Protein AF-A0A7L5ZIJ3-F1 (afdb_monomer_lite)

Radius of gyration: 17.31 Å; chains: 1; bounding box: 51×34×48 Å

Sequence (136 aa):
MGWKYAGLALTAGVVIAFGVWLLARRRRLGATGLVFVAAASSYLIPLLLPEMHERYFYLAEVLTVLAAFADWRWVLPAAAIQTAGVTTYLAYLLDHSVFPLRWAAGIALAGGLAAAALLVAGLARDRGGHATTPPG

Foldseek 3Di:
DVVLVVLVVVLVVVLVVVVVVVVVVVDDQDPLLVLLVQLLCLLVNQLSHPPNPQPSCVSNLVSLVVNCVVPVLSVQLNVLSVQLNVQVVVCVVVVHRPDDNVVSSVSSVVSSVSSVVVSVVVVVVVVVPPPDDDDD

pLDDT: mean 79.88, std 11.51, range [48.47, 93.88]

Structure (mmCIF, N/CA/C/O backbone):
data_AF-A0A7L5ZIJ3-F1
#
_entry.id   AF-A0A7L5ZIJ3-F1
#
loop_
_atom_site.group_PDB
_atom_site.id
_atom_site.type_symbol
_atom_site.label_atom_id
_atom_site.label_alt_id
_atom_site.label_comp_id
_atom_site.label_asym_id
_atom_site.label_entity_id
_atom_site.label_seq_id
_atom_site.pdbx_PDB_ins_code
_atom_site.Cartn_x
_atom_site.Cartn_y
_atom_site.Cartn_z
_atom_site.occupancy
_atom_site.B_iso_or_equiv
_atom_site.auth_seq_id
_atom_site.auth_comp_id
_atom_site.auth_asym_id
_atom_site.auth_atom_id
_atom_site.pdbx_PDB_model_num
ATOM 1 N N . MET A 1 1 ? 14.135 19.242 -16.225 1.00 53.25 1 MET A N 1
ATOM 2 C CA . MET A 1 1 ? 14.213 19.745 -14.832 1.00 53.25 1 MET A CA 1
ATOM 3 C C . MET A 1 1 ? 12.832 19.962 -14.201 1.00 53.25 1 MET A C 1
ATOM 5 O O . MET A 1 1 ? 12.614 19.420 -13.131 1.00 53.25 1 MET A O 1
ATOM 9 N N . GLY A 1 2 ? 11.874 20.654 -14.839 1.00 61.06 2 GLY A N 1
ATOM 10 C CA . GLY A 1 2 ? 10.572 20.994 -14.217 1.00 61.06 2 GLY A CA 1
ATOM 11 C C . GLY A 1 2 ? 9.669 19.824 -13.780 1.00 61.06 2 GLY A C 1
ATOM 12 O O . GLY A 1 2 ? 9.001 19.919 -12.755 1.00 61.06 2 GLY A O 1
ATOM 13 N N . TRP A 1 3 ? 9.687 18.693 -14.493 1.00 63.31 3 TRP A N 1
ATOM 14 C CA . TRP A 1 3 ? 8.791 17.556 -14.212 1.00 63.31 3 TRP A CA 1
ATOM 15 C C . TRP A 1 3 ? 9.052 16.882 -12.855 1.00 63.31 3 TRP A C 1
ATOM 17 O O . TRP A 1 3 ? 8.119 16.439 -12.189 1.00 63.31 3 TRP A O 1
ATOM 27 N N . LYS A 1 4 ? 10.317 16.847 -12.412 1.00 67.19 4 LYS A N 1
ATOM 28 C CA . LYS A 1 4 ? 10.694 16.269 -11.113 1.00 67.19 4 LYS A CA 1
ATOM 29 C C . LYS A 1 4 ? 10.135 17.099 -9.953 1.00 67.19 4 LYS A C 1
ATOM 31 O O . LYS A 1 4 ? 9.596 16.540 -9.005 1.00 67.19 4 LYS A O 1
ATOM 36 N N . TYR A 1 5 ? 10.188 18.428 -10.065 1.00 74.44 5 TYR A N 1
ATOM 37 C CA . TYR A 1 5 ? 9.627 19.341 -9.064 1.00 74.44 5 TYR A CA 1
ATOM 38 C C . TYR A 1 5 ? 8.100 19.313 -9.040 1.00 74.44 5 TYR A C 1
ATOM 40 O O . TYR A 1 5 ? 7.517 19.401 -7.965 1.00 74.44 5 TYR A O 1
ATOM 48 N N . ALA A 1 6 ? 7.453 19.129 -10.194 1.00 76.00 6 ALA A N 1
ATOM 49 C CA . ALA A 1 6 ? 6.006 18.936 -10.255 1.00 76.00 6 ALA A CA 1
ATOM 50 C C . ALA A 1 6 ? 5.574 17.653 -9.521 1.00 76.00 6 ALA A C 1
ATOM 52 O O . ALA A 1 6 ? 4.649 17.696 -8.713 1.00 76.00 6 ALA A O 1
ATOM 53 N N . GLY A 1 7 ? 6.286 16.537 -9.731 1.00 70.19 7 GLY A N 1
ATOM 54 C CA . GLY A 1 7 ? 6.047 15.288 -8.998 1.00 70.19 7 GLY A CA 1
ATOM 55 C C . GLY A 1 7 ? 6.297 15.429 -7.493 1.00 70.19 7 GLY A C 1
ATOM 56 O O . GLY A 1 7 ? 5.480 14.998 -6.681 1.00 70.19 7 GLY A O 1
ATOM 57 N N . LEU A 1 8 ? 7.375 16.118 -7.111 1.00 76.06 8 LEU A N 1
ATOM 58 C CA . LEU A 1 8 ? 7.688 16.409 -5.711 1.00 76.06 8 LEU A CA 1
ATOM 59 C C . LEU A 1 8 ? 6.594 17.257 -5.042 1.00 76.06 8 LEU A C 1
ATOM 61 O O . LEU A 1 8 ? 6.125 16.912 -3.960 1.00 76.06 8 LEU A O 1
ATOM 65 N N . ALA A 1 9 ? 6.167 18.342 -5.691 1.00 79.12 9 ALA A N 1
ATOM 66 C CA . ALA A 1 9 ? 5.142 19.244 -5.174 1.00 79.12 9 ALA A CA 1
ATOM 67 C C . ALA A 1 9 ? 3.781 18.547 -5.049 1.00 79.12 9 ALA A C 1
ATOM 69 O O . ALA A 1 9 ? 3.099 18.717 -4.039 1.00 79.12 9 ALA A O 1
ATOM 70 N N . LEU A 1 10 ? 3.412 17.713 -6.028 1.00 80.44 10 LEU A N 1
ATOM 71 C CA . LEU A 1 10 ? 2.205 16.889 -5.965 1.00 80.44 10 LEU A CA 1
ATOM 72 C C . LEU A 1 10 ? 2.262 15.925 -4.774 1.00 80.44 10 LEU A C 1
ATOM 74 O O . LEU A 1 10 ? 1.314 15.852 -3.995 1.00 80.44 10 LEU A O 1
ATOM 78 N N . THR A 1 11 ? 3.389 15.230 -4.601 1.00 76.50 11 THR A N 1
ATOM 79 C CA . THR A 1 11 ? 3.586 14.285 -3.493 1.00 76.50 11 THR A CA 1
ATOM 80 C C . THR A 1 11 ? 3.487 14.982 -2.147 1.00 76.50 11 THR A C 1
ATOM 82 O O . THR A 1 11 ? 2.726 14.551 -1.283 1.00 76.50 11 THR A O 1
ATOM 85 N N . ALA A 1 12 ? 4.205 16.095 -1.984 1.00 78.12 12 ALA A N 1
ATOM 86 C CA . ALA A 1 12 ? 4.151 16.902 -0.775 1.00 78.12 12 ALA A CA 1
ATOM 87 C C . ALA A 1 12 ? 2.718 17.375 -0.495 1.00 78.12 12 ALA A C 1
ATOM 89 O O . ALA A 1 12 ? 2.242 17.240 0.629 1.00 78.12 12 ALA A O 1
ATOM 90 N N . GLY A 1 13 ? 2.000 17.846 -1.519 1.00 82.88 13 GLY A N 1
ATOM 91 C CA . GLY A 1 13 ? 0.605 18.261 -1.406 1.00 82.88 13 GLY A CA 1
ATOM 92 C C . GLY A 1 13 ? -0.314 17.136 -0.930 1.00 82.88 13 GLY A C 1
ATOM 93 O O . GLY A 1 13 ? -1.069 17.331 0.020 1.00 82.88 13 GLY A O 1
ATOM 94 N N . VAL A 1 14 ? -0.220 15.945 -1.528 1.00 80.56 14 VAL A N 1
ATOM 95 C CA . VAL A 1 14 ? -1.035 14.778 -1.146 1.00 80.56 14 VAL A CA 1
ATOM 96 C C . VAL A 1 14 ? -0.722 14.324 0.278 1.00 80.56 14 VAL A C 1
ATOM 98 O O . VAL A 1 14 ? -1.644 14.098 1.060 1.00 80.56 14 VAL A O 1
ATOM 101 N N . VAL A 1 15 ? 0.559 14.232 0.644 1.00 79.50 15 VAL A N 1
ATOM 102 C CA . VAL A 1 15 ? 0.987 13.800 1.983 1.00 79.50 15 VAL A CA 1
ATOM 103 C C . VAL A 1 15 ? 0.556 14.803 3.050 1.00 79.50 15 VAL A C 1
ATOM 105 O O . VAL A 1 15 ? 0.009 14.405 4.079 1.00 79.50 15 VAL A O 1
ATOM 108 N N . ILE A 1 16 ? 0.743 16.103 2.804 1.00 81.69 16 ILE A N 1
ATOM 109 C CA . ILE A 1 16 ? 0.324 17.160 3.730 1.00 81.69 16 ILE A CA 1
ATOM 110 C C . ILE A 1 16 ? -1.199 17.175 3.853 1.00 81.69 16 ILE A C 1
ATOM 112 O O . ILE A 1 16 ? -1.707 17.177 4.971 1.00 81.69 16 ILE A O 1
ATOM 116 N N . ALA A 1 17 ? -1.941 17.127 2.743 1.00 82.56 17 ALA A N 1
ATOM 117 C CA . ALA A 1 17 ? -3.402 17.091 2.773 1.00 82.56 17 ALA A CA 1
ATOM 118 C C . ALA A 1 17 ? -3.923 15.872 3.546 1.00 82.56 17 ALA A C 1
ATOM 120 O O . ALA A 1 17 ? -4.833 15.997 4.366 1.00 82.56 17 ALA A O 1
ATOM 121 N N . PHE A 1 18 ? -3.311 14.705 3.340 1.00 79.62 18 PHE A N 1
ATOM 122 C CA . PHE A 1 18 ? -3.643 13.480 4.057 1.00 79.62 18 PHE A CA 1
ATOM 123 C C . PHE A 1 18 ? -3.337 13.581 5.561 1.00 79.62 18 PHE A C 1
ATOM 125 O O . PHE A 1 18 ? -4.186 13.239 6.388 1.00 79.62 18 PHE A O 1
ATOM 132 N N . GLY A 1 19 ? -2.170 14.118 5.930 1.00 79.19 19 GLY A N 1
ATOM 133 C CA . GLY A 1 19 ? -1.791 14.364 7.322 1.00 79.19 19 GLY A CA 1
ATOM 134 C C . GLY A 1 19 ? -2.714 15.369 8.016 1.00 79.19 19 GLY A C 1
ATOM 135 O O . GLY A 1 19 ? -3.207 15.106 9.113 1.00 79.19 19 GLY A O 1
ATOM 136 N N . VAL A 1 20 ? -3.025 16.487 7.353 1.00 81.94 20 VAL A N 1
ATOM 137 C CA . VAL A 1 20 ? -3.974 17.501 7.839 1.00 81.94 20 VAL A CA 1
ATOM 138 C C . VAL A 1 20 ? -5.365 16.899 8.010 1.00 81.94 20 VAL A C 1
ATOM 140 O O . VAL A 1 20 ? -6.002 17.131 9.032 1.00 81.94 20 VAL A O 1
ATOM 143 N N . TRP A 1 21 ? -5.831 16.078 7.068 1.00 82.38 21 TRP A N 1
ATOM 144 C CA . TRP A 1 21 ? -7.120 15.392 7.168 1.00 82.38 21 TRP A CA 1
ATOM 145 C C . TRP A 1 21 ? -7.186 14.418 8.354 1.00 82.38 21 TRP A C 1
ATOM 147 O O . TRP A 1 21 ? -8.203 14.357 9.053 1.00 82.38 21 TRP A O 1
ATOM 157 N N . LEU A 1 22 ? -6.098 13.690 8.624 1.00 77.25 22 LEU A N 1
ATOM 158 C CA . LEU A 1 22 ? -5.961 12.826 9.801 1.00 77.25 22 LEU A CA 1
ATOM 159 C C . LEU A 1 22 ? -6.001 13.633 11.106 1.00 77.25 22 LEU A C 1
ATOM 161 O O . LEU A 1 22 ? -6.764 13.297 12.015 1.00 77.25 22 LEU A O 1
ATOM 165 N N . LEU A 1 23 ? -5.230 14.721 11.180 1.00 78.94 23 LEU A N 1
ATOM 166 C CA . LEU A 1 23 ? -5.165 15.600 12.351 1.00 78.94 23 LEU A CA 1
ATOM 167 C C . LEU A 1 23 ? -6.492 16.322 12.608 1.00 78.94 23 LEU A C 1
ATOM 169 O O . LEU A 1 23 ? -6.944 16.390 13.751 1.00 78.94 23 LEU A O 1
ATOM 173 N N . ALA A 1 24 ? -7.155 16.806 11.556 1.00 79.38 24 ALA A N 1
ATOM 174 C CA . ALA A 1 24 ? -8.447 17.482 11.635 1.00 79.38 24 ALA A CA 1
ATOM 175 C C . ALA A 1 24 ? -9.546 16.568 12.192 1.00 79.38 24 ALA A C 1
ATOM 177 O O . ALA A 1 24 ? -10.452 17.033 12.880 1.00 79.38 24 ALA A O 1
ATOM 178 N N . ARG A 1 25 ? -9.450 15.252 11.963 1.00 74.31 25 ARG A N 1
ATOM 179 C CA . ARG A 1 25 ? -10.384 14.279 12.540 1.00 74.31 25 ARG A CA 1
ATOM 180 C C . ARG A 1 25 ? -10.214 14.070 14.047 1.00 74.31 25 ARG A C 1
ATOM 182 O O . ARG A 1 25 ? -11.115 13.473 14.631 1.00 74.31 25 ARG A O 1
ATOM 189 N N . ARG A 1 26 ? -9.105 14.518 14.666 1.00 64.81 26 ARG A N 1
ATOM 190 C CA . ARG A 1 26 ? -8.830 14.448 16.124 1.00 64.81 26 ARG A CA 1
ATOM 191 C C . ARG A 1 26 ? -9.137 13.068 16.749 1.00 64.81 26 ARG A C 1
ATOM 193 O O . ARG A 1 26 ? -9.521 12.971 17.912 1.00 64.81 26 ARG A O 1
ATOM 200 N N . ARG A 1 27 ? -9.011 11.987 15.972 1.00 68.62 27 ARG A N 1
ATOM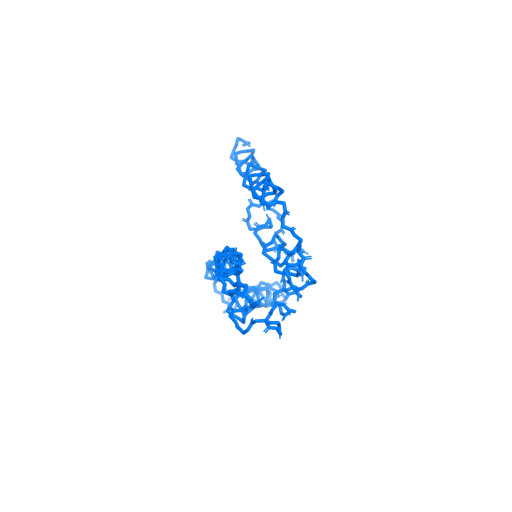 201 C CA . ARG A 1 27 ? -9.388 10.626 16.385 1.00 68.62 27 ARG A CA 1
ATOM 202 C C . ARG A 1 27 ? -8.285 10.007 17.236 1.00 68.62 27 ARG A C 1
ATOM 204 O O .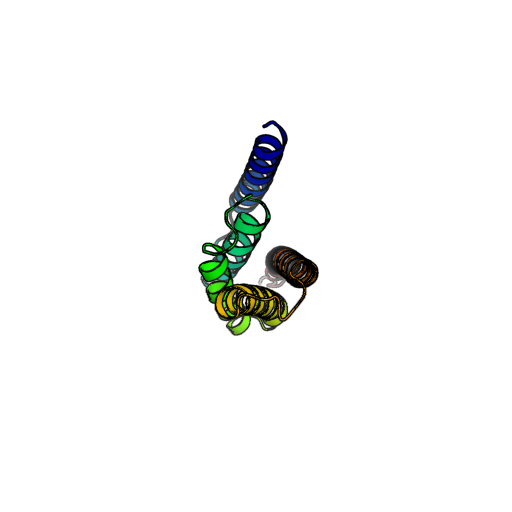 ARG A 1 27 ? -7.113 10.098 16.880 1.00 68.62 27 ARG A O 1
ATOM 211 N N . ARG A 1 28 ? -8.659 9.300 18.307 1.00 68.56 28 ARG A N 1
ATOM 212 C CA . ARG A 1 28 ? -7.734 8.379 18.979 1.00 68.56 28 ARG A CA 1
ATOM 213 C C . ARG A 1 28 ? -7.543 7.163 18.075 1.00 68.56 28 ARG A C 1
ATOM 215 O O . ARG A 1 28 ? -8.466 6.375 17.898 1.00 68.56 28 ARG A O 1
ATOM 222 N N . LEU A 1 29 ? -6.371 7.053 17.461 1.00 71.69 29 LEU A N 1
ATOM 223 C CA . LEU A 1 29 ? -5.984 5.876 16.690 1.00 71.69 29 LEU A CA 1
ATOM 224 C C . LEU A 1 29 ? -5.636 4.757 17.676 1.00 71.69 29 LEU A C 1
ATOM 226 O O . LEU A 1 29 ? -4.689 4.887 18.449 1.00 71.69 29 LEU A O 1
ATOM 230 N N . GLY A 1 30 ? -6.407 3.668 17.665 1.00 77.88 30 GLY A N 1
ATOM 231 C CA . GLY A 1 30 ? -5.988 2.425 18.314 1.00 77.88 30 GLY A CA 1
ATOM 232 C C . GLY A 1 30 ? -4.765 1.824 17.611 1.00 77.88 30 GLY A C 1
ATOM 233 O O . GLY A 1 30 ? -4.442 2.216 16.487 1.00 77.88 30 GLY A O 1
ATOM 234 N N . ALA A 1 31 ? -4.108 0.845 18.240 1.00 83.12 31 ALA A N 1
ATOM 235 C CA . ALA A 1 31 ? -2.901 0.208 17.697 1.00 83.12 31 ALA A CA 1
ATOM 236 C C . ALA A 1 31 ? -3.091 -0.291 16.249 1.00 83.12 31 ALA A C 1
ATOM 238 O O . ALA A 1 31 ? -2.281 0.009 15.377 1.00 83.12 31 ALA A O 1
ATOM 239 N N . THR A 1 32 ? -4.218 -0.946 15.957 1.00 82.75 32 THR A N 1
ATOM 240 C CA . THR A 1 32 ? -4.566 -1.408 14.604 1.00 82.75 32 THR A CA 1
ATOM 241 C C . THR A 1 32 ? -4.739 -0.259 13.607 1.00 82.75 32 THR A C 1
ATOM 243 O O . THR A 1 32 ? -4.255 -0.325 12.480 1.00 82.75 32 THR A O 1
ATOM 246 N N . GLY A 1 33 ? -5.390 0.832 14.024 1.00 83.38 33 GLY A N 1
ATOM 247 C CA . GLY A 1 33 ? -5.566 2.016 13.182 1.00 83.38 33 GLY A CA 1
ATOM 248 C C . GLY A 1 33 ? -4.234 2.687 12.850 1.00 83.38 33 GLY A C 1
ATOM 249 O O . GLY A 1 33 ? -4.044 3.148 11.726 1.00 83.38 33 GLY A O 1
ATOM 250 N N . LEU A 1 34 ? -3.291 2.688 13.796 1.00 86.06 34 LEU A N 1
ATOM 251 C CA . LEU A 1 34 ? -1.937 3.180 13.566 1.00 86.06 34 LEU A CA 1
ATOM 252 C C . LEU A 1 34 ? -1.198 2.326 12.527 1.00 86.06 34 LEU A C 1
ATOM 254 O O . LEU A 1 34 ? -0.586 2.890 11.624 1.00 86.06 34 LEU A O 1
ATOM 258 N N . VAL A 1 35 ? -1.314 0.994 12.600 1.00 89.44 35 VAL A N 1
ATOM 259 C CA . VAL A 1 35 ? -0.736 0.077 11.600 1.00 89.44 35 VAL A CA 1
ATOM 260 C C . VAL A 1 35 ? -1.323 0.335 10.213 1.00 89.44 35 VAL A C 1
ATOM 262 O O . VAL A 1 35 ? -0.570 0.433 9.253 1.00 89.44 35 VAL A O 1
ATOM 265 N N . PHE A 1 36 ? -2.638 0.529 10.090 1.00 89.00 36 PHE A N 1
ATOM 266 C CA . PHE A 1 36 ? -3.275 0.828 8.801 1.00 89.00 36 PHE A CA 1
ATOM 267 C C . PHE A 1 36 ? -2.828 2.168 8.209 1.00 89.00 36 PHE A C 1
ATOM 269 O O . PHE A 1 36 ? -2.557 2.260 7.011 1.00 89.00 36 PHE A O 1
ATOM 276 N N . VAL A 1 37 ? -2.727 3.211 9.038 1.00 88.12 37 VAL A N 1
ATOM 277 C CA . VAL A 1 37 ? -2.220 4.519 8.602 1.00 88.12 37 VAL A CA 1
ATOM 278 C C . VAL A 1 37 ? -0.759 4.407 8.173 1.00 88.12 37 VAL A C 1
ATOM 280 O O . VAL A 1 37 ? -0.403 4.921 7.113 1.00 88.12 37 VAL A O 1
ATOM 283 N N . ALA A 1 38 ? 0.070 3.715 8.954 1.00 89.56 38 ALA A N 1
ATOM 284 C CA . ALA A 1 38 ? 1.475 3.499 8.637 1.00 89.56 38 ALA A CA 1
ATOM 285 C C . ALA A 1 38 ? 1.635 2.697 7.337 1.00 89.56 38 ALA A C 1
ATOM 287 O O . ALA A 1 38 ? 2.341 3.144 6.440 1.00 89.56 38 ALA A O 1
ATOM 288 N N . ALA A 1 39 ? 0.909 1.585 7.183 1.00 90.25 39 ALA A N 1
ATOM 289 C CA . ALA A 1 39 ? 0.931 0.746 5.988 1.00 90.25 39 ALA A CA 1
ATOM 290 C C . ALA A 1 39 ? 0.548 1.534 4.728 1.00 90.25 39 ALA A C 1
ATOM 292 O O . ALA A 1 39 ? 1.289 1.527 3.748 1.00 90.25 39 ALA A O 1
ATOM 293 N N . ALA A 1 40 ? -0.572 2.267 4.759 1.00 88.25 40 ALA A N 1
ATOM 294 C CA . ALA A 1 40 ? -1.004 3.074 3.619 1.00 88.25 40 ALA A CA 1
ATOM 295 C C . ALA A 1 40 ? -0.007 4.197 3.297 1.00 88.25 40 ALA A C 1
ATOM 297 O O . ALA A 1 40 ? 0.290 4.438 2.129 1.00 88.25 40 ALA A O 1
ATOM 298 N N . SER A 1 41 ? 0.537 4.866 4.317 1.00 87.00 41 SER A N 1
ATOM 299 C CA . SER A 1 41 ? 1.491 5.967 4.128 1.00 87.00 41 SER A CA 1
ATOM 300 C C . SER A 1 41 ? 2.810 5.470 3.539 1.00 87.00 41 SER A C 1
ATOM 302 O O . SER A 1 41 ? 3.284 6.017 2.546 1.00 87.00 41 SER A O 1
ATOM 304 N N . SER A 1 42 ? 3.378 4.401 4.102 1.00 88.31 42 SER A N 1
ATOM 305 C CA . SER A 1 42 ? 4.621 3.793 3.622 1.00 88.31 42 SER A CA 1
ATOM 306 C C . SER A 1 42 ? 4.498 3.209 2.217 1.00 88.31 42 SER A C 1
ATOM 308 O O . SER A 1 42 ? 5.509 3.094 1.540 1.00 88.31 42 SER A O 1
ATOM 310 N N . TYR A 1 43 ? 3.289 2.874 1.762 1.00 87.81 43 TYR A N 1
ATOM 311 C CA . TYR A 1 43 ? 3.031 2.433 0.390 1.00 87.81 43 TYR A CA 1
ATOM 312 C C . TYR A 1 43 ? 2.867 3.627 -0.564 1.00 87.81 43 TYR A C 1
ATOM 314 O O . TYR A 1 43 ? 3.509 3.701 -1.611 1.00 87.81 43 TYR A O 1
ATOM 322 N N . LEU A 1 44 ? 2.007 4.587 -0.216 1.00 83.31 44 LEU A N 1
ATOM 323 C CA . LEU A 1 44 ? 1.672 5.705 -1.098 1.00 83.31 44 LEU A CA 1
ATOM 324 C C . LEU A 1 44 ? 2.848 6.662 -1.294 1.00 83.31 44 LEU A C 1
ATOM 326 O O . LEU A 1 44 ? 3.064 7.132 -2.405 1.00 83.31 44 LEU A O 1
ATOM 330 N N . ILE A 1 45 ? 3.62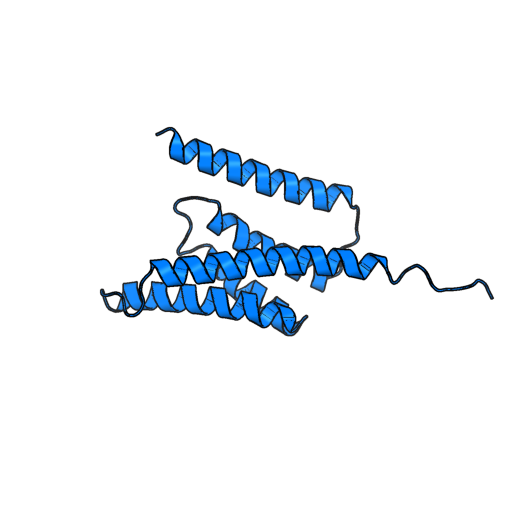3 6.950 -0.244 1.00 81.38 45 ILE A N 1
ATOM 331 C CA . ILE A 1 45 ? 4.710 7.935 -0.330 1.00 81.38 45 ILE A CA 1
ATOM 332 C C . ILE A 1 45 ? 5.747 7.530 -1.395 1.00 81.38 45 ILE A C 1
ATOM 334 O O . ILE A 1 45 ? 5.993 8.344 -2.284 1.00 81.38 45 ILE A O 1
ATOM 338 N N . PRO A 1 46 ? 6.307 6.302 -1.396 1.00 78.56 46 PRO A N 1
ATOM 339 C CA . PRO A 1 46 ? 7.251 5.878 -2.431 1.00 78.56 46 PRO A CA 1
ATOM 340 C C . PRO A 1 46 ? 6.635 5.729 -3.827 1.00 78.56 46 PRO A C 1
ATOM 342 O O . PRO A 1 46 ? 7.363 5.830 -4.803 1.00 78.56 46 PRO A O 1
ATOM 345 N N . LEU A 1 47 ? 5.317 5.510 -3.943 1.00 74.50 47 LEU A N 1
ATOM 346 C CA . LEU A 1 47 ? 4.619 5.510 -5.239 1.00 74.50 47 LEU A CA 1
ATOM 347 C C . LEU A 1 47 ? 4.546 6.906 -5.866 1.00 74.50 47 LEU A C 1
ATOM 349 O O . LEU A 1 47 ? 4.574 7.037 -7.087 1.00 74.50 47 LEU A O 1
ATOM 353 N N . LEU A 1 48 ? 4.382 7.940 -5.041 1.00 72.50 48 LEU A N 1
ATOM 354 C CA . LEU A 1 48 ? 4.288 9.316 -5.517 1.00 72.50 48 LEU A CA 1
ATOM 355 C C . LEU A 1 48 ? 5.679 9.945 -5.708 1.00 72.50 48 LEU A C 1
ATOM 357 O O . LEU A 1 48 ? 5.863 10.760 -6.616 1.00 72.50 48 LEU A O 1
ATOM 361 N N . LEU A 1 49 ? 6.658 9.562 -4.878 1.00 70.25 49 LEU A N 1
ATOM 362 C CA . LEU A 1 49 ? 7.993 10.151 -4.898 1.00 70.25 49 LEU A CA 1
ATOM 363 C C . LEU A 1 49 ? 8.878 9.504 -5.986 1.00 70.25 49 LEU A C 1
ATOM 365 O O . LEU A 1 49 ? 9.164 8.308 -5.920 1.00 70.25 49 LEU A O 1
ATOM 369 N N . PRO A 1 50 ? 9.372 10.275 -6.974 1.00 60.31 50 PRO A N 1
ATOM 370 C CA . PRO A 1 50 ? 10.245 9.737 -8.011 1.00 60.31 50 PRO A CA 1
ATOM 371 C C . PRO A 1 50 ? 11.573 9.229 -7.418 1.00 60.31 50 PRO A C 1
ATOM 373 O O . PRO A 1 50 ? 12.090 9.802 -6.465 1.00 60.31 50 PRO A O 1
ATOM 376 N N . GLU A 1 51 ? 12.139 8.176 -8.022 1.00 63.00 51 GLU A N 1
ATOM 377 C CA . GLU A 1 51 ? 13.466 7.595 -7.706 1.00 63.00 51 GLU A CA 1
ATOM 378 C C . GLU A 1 51 ? 13.596 6.828 -6.363 1.00 63.00 51 GLU A C 1
ATOM 380 O O . GLU A 1 51 ? 14.691 6.400 -6.015 1.00 63.00 51 GLU A O 1
ATOM 385 N N . MET A 1 52 ? 12.498 6.546 -5.646 1.00 63.09 52 MET A N 1
ATOM 386 C CA . MET A 1 52 ? 12.526 5.902 -4.311 1.00 63.09 52 MET A CA 1
ATOM 387 C C . MET A 1 52 ? 12.028 4.440 -4.289 1.00 63.09 52 MET A C 1
ATOM 389 O O . MET A 1 52 ? 11.620 3.920 -3.251 1.00 63.09 52 MET A O 1
ATOM 393 N N . HIS A 1 53 ? 12.030 3.752 -5.431 1.00 64.06 53 HIS A N 1
ATOM 394 C CA . HIS A 1 53 ? 11.158 2.586 -5.625 1.00 64.06 53 HIS A CA 1
ATOM 395 C C . HIS A 1 53 ? 11.693 1.229 -5.148 1.00 64.06 53 HIS A C 1
ATOM 397 O O . HIS A 1 53 ? 10.912 0.304 -5.014 1.00 64.06 53 HIS A O 1
ATOM 403 N N . GLU A 1 54 ? 12.982 1.055 -4.884 1.00 59.78 54 GLU A N 1
ATOM 404 C CA . GLU A 1 54 ? 13.500 -0.296 -4.576 1.00 59.78 54 GLU A CA 1
ATOM 405 C C . GLU A 1 54 ? 13.586 -0.542 -3.059 1.00 59.78 54 GLU A C 1
ATOM 407 O O . GLU A 1 54 ? 13.317 -1.631 -2.559 1.00 59.78 54 GLU A O 1
ATOM 412 N N . ARG A 1 55 ? 13.946 0.499 -2.294 1.00 64.12 55 ARG A N 1
ATOM 413 C CA . ARG A 1 55 ? 14.327 0.370 -0.876 1.00 64.12 55 ARG A CA 1
ATOM 414 C C . ARG A 1 55 ? 13.238 0.793 0.109 1.00 64.12 55 ARG A C 1
ATOM 416 O O . ARG A 1 55 ? 13.275 0.400 1.270 1.00 64.12 55 ARG A O 1
ATOM 423 N N . TYR A 1 56 ? 12.280 1.609 -0.320 1.00 65.38 56 TYR A N 1
ATOM 424 C CA . TYR A 1 56 ? 11.286 2.184 0.593 1.00 65.38 56 TYR A CA 1
ATOM 425 C C . TYR A 1 56 ? 9.997 1.362 0.681 1.00 65.38 56 TYR A C 1
ATOM 427 O O . TYR A 1 56 ? 9.256 1.502 1.654 1.00 65.38 56 TYR A O 1
ATOM 435 N N . PHE A 1 57 ? 9.764 0.447 -0.265 1.00 81.25 57 PHE A N 1
ATOM 436 C CA . PHE A 1 57 ? 8.615 -0.455 -0.210 1.00 81.25 57 PHE A CA 1
ATOM 437 C C . PHE A 1 57 ? 8.775 -1.601 0.785 1.00 81.25 57 PHE A C 1
ATOM 439 O O . PHE A 1 57 ? 7.756 -2.123 1.208 1.00 81.25 57 PHE A O 1
ATOM 446 N N . TYR A 1 58 ? 9.980 -1.923 1.269 1.00 84.88 58 TYR A N 1
ATOM 447 C CA . TYR A 1 58 ? 10.152 -2.937 2.322 1.00 84.88 58 TYR A CA 1
ATOM 448 C C . TYR A 1 58 ? 9.296 -2.664 3.560 1.00 84.88 58 TYR A C 1
ATOM 450 O O . TYR A 1 58 ? 8.716 -3.568 4.157 1.00 84.88 58 TYR A O 1
ATOM 458 N N . LEU A 1 59 ? 9.191 -1.391 3.946 1.00 88.06 59 LEU A N 1
ATOM 459 C CA . LEU A 1 59 ? 8.350 -1.014 5.072 1.00 88.06 59 LEU A CA 1
ATOM 460 C C . LEU A 1 59 ? 6.863 -1.209 4.738 1.00 88.06 59 LEU A C 1
ATOM 462 O O . LEU A 1 59 ? 6.102 -1.661 5.588 1.00 88.06 59 LEU A O 1
ATOM 466 N N . ALA A 1 60 ? 6.452 -0.912 3.503 1.00 89.50 60 ALA A N 1
ATOM 467 C CA . ALA A 1 60 ? 5.090 -1.152 3.034 1.00 89.50 60 ALA A CA 1
ATOM 468 C C . ALA A 1 60 ? 4.759 -2.652 2.969 1.00 89.50 60 ALA A C 1
ATOM 470 O O . ALA A 1 60 ? 3.688 -3.054 3.413 1.00 89.50 60 ALA A O 1
ATOM 471 N N . GLU A 1 61 ? 5.678 -3.482 2.481 1.00 89.50 61 GLU A N 1
ATOM 472 C CA . GLU A 1 61 ? 5.580 -4.944 2.441 1.00 89.50 61 GLU A CA 1
ATOM 473 C C . GLU A 1 61 ? 5.309 -5.51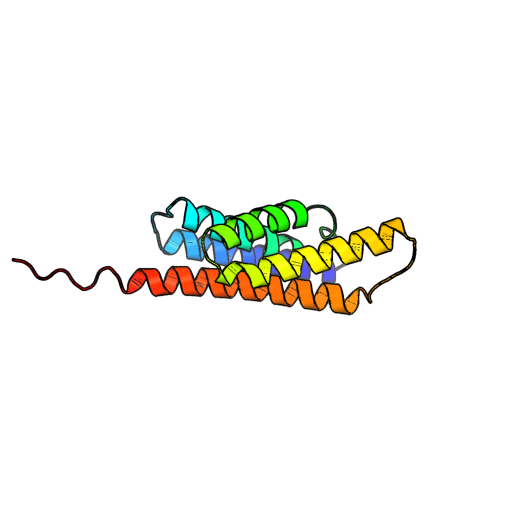8 3.836 1.00 89.50 61 GLU A C 1
ATOM 475 O O . GLU A 1 61 ? 4.287 -6.165 4.067 1.00 89.50 61 GLU A O 1
ATOM 480 N N . VAL A 1 62 ? 6.150 -5.179 4.818 1.00 93.06 62 VAL A N 1
ATOM 481 C CA . VAL A 1 62 ? 5.981 -5.663 6.196 1.00 93.06 62 VAL A CA 1
ATOM 482 C C . VAL A 1 62 ? 4.677 -5.150 6.812 1.00 93.06 62 VAL A C 1
ATOM 484 O O . VAL A 1 62 ? 3.909 -5.924 7.385 1.00 93.06 62 VAL A O 1
ATOM 487 N N . LEU A 1 63 ? 4.390 -3.851 6.695 1.00 92.88 63 LEU A N 1
ATOM 488 C CA . LEU A 1 63 ? 3.216 -3.254 7.334 1.00 92.88 63 LEU A CA 1
ATOM 489 C C . LEU A 1 63 ? 1.894 -3.702 6.699 1.00 92.88 63 LEU A C 1
ATOM 491 O O . LEU A 1 63 ? 0.909 -3.849 7.418 1.00 92.88 63 LEU A O 1
ATOM 495 N N . THR A 1 64 ? 1.847 -3.938 5.386 1.00 91.69 64 THR A N 1
ATOM 496 C CA . THR A 1 64 ? 0.641 -4.462 4.720 1.00 91.69 64 THR A CA 1
ATOM 497 C C . THR A 1 64 ? 0.375 -5.915 5.091 1.00 91.69 64 THR A C 1
ATOM 499 O O . THR A 1 64 ? -0.784 -6.274 5.288 1.00 91.69 64 THR A O 1
ATOM 502 N N . VAL A 1 65 ? 1.418 -6.729 5.281 1.00 93.88 65 VAL A N 1
ATOM 503 C CA . VAL A 1 65 ? 1.283 -8.087 5.826 1.00 93.88 65 VAL A CA 1
ATOM 504 C C . VAL A 1 65 ? 0.756 -8.045 7.262 1.00 93.88 65 VAL A C 1
ATOM 506 O O . VAL A 1 65 ? -0.214 -8.732 7.576 1.00 93.88 65 VAL A O 1
ATOM 509 N N . LEU A 1 66 ? 1.315 -7.193 8.128 1.00 93.75 66 LEU A N 1
ATOM 510 C CA . LEU A 1 66 ? 0.794 -7.005 9.490 1.00 93.75 66 LEU A CA 1
ATOM 511 C C . LEU A 1 66 ? -0.662 -6.516 9.485 1.00 93.75 66 LEU A C 1
ATOM 513 O O . LEU A 1 66 ? -1.479 -6.984 10.277 1.00 93.75 66 LEU A O 1
ATOM 517 N N . ALA A 1 67 ? -1.006 -5.614 8.566 1.00 90.56 67 ALA A N 1
ATOM 518 C CA . ALA A 1 67 ? -2.374 -5.154 8.387 1.00 90.56 67 ALA A CA 1
ATOM 519 C C . ALA A 1 67 ? -3.310 -6.282 7.919 1.00 90.56 67 ALA A C 1
ATOM 521 O O . ALA A 1 67 ? -4.444 -6.344 8.385 1.00 90.56 67 ALA A O 1
ATOM 522 N N . ALA A 1 68 ? -2.837 -7.201 7.070 1.00 92.31 68 ALA A N 1
ATOM 523 C CA . ALA A 1 68 ? -3.590 -8.369 6.611 1.00 92.31 68 ALA A CA 1
ATOM 524 C C . ALA A 1 68 ? -3.928 -9.351 7.741 1.00 92.31 68 ALA A C 1
ATOM 526 O O . ALA A 1 68 ? -5.007 -9.942 7.728 1.00 92.31 68 ALA A O 1
ATOM 527 N N . PHE A 1 69 ? -3.056 -9.479 8.747 1.00 92.56 69 PHE A N 1
ATOM 528 C CA . PHE A 1 69 ? -3.366 -10.242 9.961 1.00 92.56 69 PHE A CA 1
ATOM 529 C C . PHE A 1 69 ? -4.444 -9.579 10.827 1.00 92.56 69 PHE A C 1
ATOM 531 O O . PHE A 1 69 ? -5.166 -10.275 11.537 1.00 92.56 69 PHE A O 1
ATOM 538 N N . ALA A 1 70 ? -4.564 -8.251 10.778 1.00 89.19 70 ALA A N 1
ATOM 539 C CA . ALA A 1 70 ? -5.568 -7.517 11.542 1.00 89.19 70 ALA A CA 1
ATOM 540 C C . ALA A 1 70 ? -6.919 -7.386 10.811 1.00 89.19 70 ALA A C 1
ATOM 542 O O . ALA A 1 70 ? -7.966 -7.402 11.454 1.00 89.19 70 ALA A O 1
ATOM 543 N N . ASP A 1 71 ? -6.913 -7.248 9.484 1.00 88.94 71 ASP A N 1
ATOM 544 C CA . ASP A 1 71 ? -8.106 -7.241 8.633 1.00 88.94 71 ASP A CA 1
ATOM 545 C C . ASP A 1 71 ? -7.780 -7.930 7.300 1.00 88.94 71 ASP A C 1
ATOM 547 O O . ASP A 1 71 ? -6.960 -7.451 6.513 1.00 88.94 71 ASP A O 1
ATOM 551 N N . TRP A 1 72 ? -8.487 -9.029 7.018 1.00 90.62 72 TRP A N 1
ATOM 552 C CA . TRP A 1 72 ? -8.339 -9.843 5.806 1.00 90.62 72 TRP A CA 1
ATOM 553 C C . TRP A 1 72 ? -8.397 -9.030 4.505 1.00 90.62 72 TRP A C 1
ATOM 555 O O . TRP A 1 72 ? -7.819 -9.404 3.486 1.00 90.62 72 TRP A O 1
ATOM 565 N N . ARG A 1 73 ? -9.070 -7.880 4.503 1.00 90.06 73 ARG A N 1
ATOM 566 C CA . ARG A 1 73 ? -9.188 -7.030 3.311 1.00 90.06 73 ARG A CA 1
ATOM 567 C C . ARG A 1 73 ? -7.842 -6.443 2.881 1.00 90.06 73 ARG A C 1
ATOM 569 O O . ARG A 1 73 ? -7.683 -6.115 1.707 1.00 90.06 73 ARG A O 1
ATOM 576 N N . TRP A 1 74 ? -6.868 -6.368 3.790 1.00 92.00 74 TRP A N 1
ATOM 577 C CA . TRP A 1 74 ? -5.497 -5.942 3.501 1.00 92.00 74 TRP A CA 1
ATOM 578 C C . TRP A 1 74 ? -4.641 -7.015 2.816 1.00 92.00 74 TRP A C 1
ATOM 580 O O . TRP A 1 74 ? -3.566 -6.683 2.319 1.00 92.00 74 TRP A O 1
ATOM 590 N N . VAL A 1 75 ? -5.129 -8.257 2.690 1.00 92.38 75 VAL A N 1
ATOM 591 C CA . VAL A 1 75 ? -4.448 -9.317 1.925 1.00 92.38 75 VAL A CA 1
ATOM 592 C C . VAL A 1 75 ? -4.229 -8.899 0.470 1.00 92.38 75 VAL A C 1
ATOM 594 O O . VAL A 1 75 ? -3.176 -9.181 -0.089 1.00 92.38 75 VAL A O 1
ATOM 597 N N . LEU A 1 76 ? -5.182 -8.182 -0.140 1.00 92.31 76 LEU A N 1
ATOM 598 C CA . LEU A 1 76 ? -5.055 -7.716 -1.525 1.00 92.31 76 LEU A CA 1
ATOM 599 C C . LEU A 1 76 ? -3.908 -6.695 -1.702 1.00 92.31 76 LEU A C 1
ATOM 601 O O . LEU A 1 76 ? -3.034 -6.950 -2.531 1.00 92.31 76 LEU A O 1
ATOM 605 N N . PRO A 1 77 ? -3.844 -5.584 -0.934 1.00 90.38 77 PRO A N 1
ATOM 606 C CA . PRO A 1 77 ? -2.682 -4.694 -0.934 1.00 90.38 77 PRO A CA 1
ATOM 607 C C . PRO A 1 77 ? -1.357 -5.397 -0.634 1.00 90.38 77 PRO A C 1
ATOM 609 O O . PRO A 1 77 ? -0.363 -5.104 -1.293 1.00 90.38 77 PRO A O 1
ATOM 612 N N . ALA A 1 78 ? -1.346 -6.319 0.335 1.00 93.19 78 ALA A N 1
ATOM 613 C CA . ALA A 1 78 ? -0.145 -7.057 0.715 1.00 93.19 78 ALA A CA 1
ATOM 614 C C . ALA A 1 78 ? 0.353 -7.938 -0.436 1.00 93.19 78 ALA A C 1
ATOM 616 O O . ALA A 1 78 ? 1.509 -7.849 -0.835 1.00 93.19 78 ALA A O 1
ATOM 617 N N . ALA A 1 79 ? -0.531 -8.738 -1.034 1.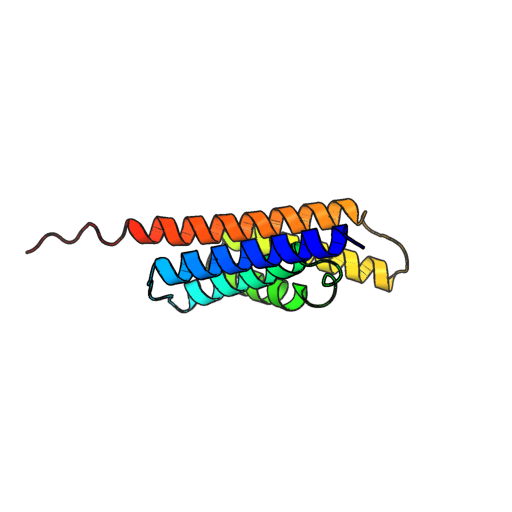00 93.12 79 ALA A N 1
ATOM 618 C CA . ALA A 1 79 ? -0.182 -9.575 -2.173 1.00 93.12 79 ALA A CA 1
ATOM 619 C C . ALA A 1 79 ? 0.343 -8.734 -3.343 1.00 93.12 79 ALA A C 1
ATOM 621 O O . ALA A 1 79 ? 1.374 -9.081 -3.911 1.00 93.12 79 ALA A O 1
ATOM 622 N N . ALA A 1 80 ? -0.314 -7.609 -3.649 1.00 91.56 80 ALA A N 1
ATOM 623 C CA . ALA A 1 80 ? 0.084 -6.717 -4.733 1.00 91.56 80 ALA A CA 1
ATOM 624 C C . ALA A 1 80 ? 1.525 -6.210 -4.569 1.00 91.56 80 ALA A C 1
ATOM 626 O O . ALA A 1 80 ? 2.322 -6.344 -5.505 1.00 91.56 80 ALA A O 1
ATOM 627 N N . ILE A 1 81 ? 1.880 -5.690 -3.386 1.00 90.38 81 ILE A N 1
ATOM 628 C CA . ILE A 1 81 ? 3.237 -5.188 -3.159 1.00 90.38 81 ILE A CA 1
ATOM 629 C C . ILE A 1 81 ? 4.272 -6.308 -3.136 1.00 90.38 81 ILE A C 1
ATOM 631 O O . ILE A 1 81 ? 5.305 -6.156 -3.778 1.00 90.38 81 ILE A O 1
ATOM 635 N N . GLN A 1 82 ? 3.960 -7.466 -2.540 1.00 92.25 82 GLN A N 1
ATOM 636 C CA . GLN A 1 82 ? 4.856 -8.624 -2.566 1.00 92.25 82 GLN A CA 1
ATOM 637 C C . GLN A 1 82 ? 5.136 -9.088 -4.000 1.00 92.25 82 GLN A C 1
ATOM 639 O O . GLN A 1 82 ? 6.283 -9.357 -4.345 1.00 92.25 82 GLN A O 1
ATOM 644 N N . THR A 1 83 ? 4.114 -9.170 -4.862 1.00 89.25 83 THR A N 1
ATOM 645 C CA . THR A 1 83 ? 4.329 -9.544 -6.269 1.00 89.25 83 THR A CA 1
ATOM 646 C C . THR A 1 83 ? 5.178 -8.528 -7.015 1.00 89.25 83 THR A C 1
ATOM 648 O O . THR A 1 83 ? 6.035 -8.928 -7.804 1.00 89.25 83 THR A O 1
ATOM 651 N N . ALA A 1 84 ? 4.967 -7.232 -6.774 1.00 87.00 84 ALA A N 1
ATOM 652 C CA . ALA A 1 84 ? 5.774 -6.190 -7.391 1.00 87.00 84 ALA A CA 1
ATOM 653 C C . ALA A 1 84 ? 7.232 -6.267 -6.916 1.00 87.00 84 ALA A C 1
ATOM 655 O O . ALA A 1 84 ? 8.130 -6.310 -7.752 1.00 87.00 84 ALA A O 1
ATOM 656 N N . GLY A 1 85 ? 7.458 -6.383 -5.604 1.00 86.38 85 GLY A N 1
ATOM 657 C CA . GLY A 1 85 ? 8.782 -6.514 -5.001 1.00 86.38 85 GLY A CA 1
ATOM 658 C C . GLY A 1 85 ? 9.530 -7.743 -5.509 1.00 86.38 85 GLY A C 1
ATOM 659 O O . GLY A 1 85 ? 10.616 -7.614 -6.070 1.00 86.38 85 GLY A O 1
ATOM 660 N N . VAL A 1 86 ? 8.926 -8.932 -5.412 1.00 88.44 86 VAL A N 1
ATOM 661 C CA . VAL A 1 86 ? 9.538 -10.188 -5.885 1.00 88.44 86 VAL A CA 1
ATOM 662 C C . VAL A 1 86 ? 9.871 -10.115 -7.371 1.00 88.44 86 VAL A C 1
ATOM 664 O O . VAL A 1 86 ? 10.953 -10.534 -7.769 1.00 88.44 86 VAL A O 1
ATOM 667 N N . THR A 1 87 ? 8.981 -9.553 -8.193 1.00 86.50 87 THR A N 1
ATOM 668 C CA . THR A 1 87 ? 9.237 -9.394 -9.630 1.00 86.50 87 THR A CA 1
ATOM 669 C C . THR A 1 87 ? 10.462 -8.524 -9.891 1.00 86.50 87 THR A C 1
ATOM 671 O O . THR A 1 87 ? 11.314 -8.897 -10.696 1.00 86.50 87 THR A O 1
ATOM 674 N N . THR A 1 88 ? 10.555 -7.377 -9.221 1.00 83.88 88 THR A N 1
ATOM 675 C CA . THR A 1 88 ? 11.662 -6.436 -9.402 1.00 83.88 88 THR A CA 1
ATOM 676 C C . THR A 1 88 ? 12.981 -7.030 -8.905 1.00 83.88 88 THR A C 1
ATOM 678 O O . THR A 1 88 ? 13.970 -7.008 -9.637 1.00 83.88 88 THR A O 1
ATOM 681 N N . TYR A 1 89 ? 12.982 -7.671 -7.729 1.00 85.62 89 TYR A N 1
ATOM 682 C CA . TYR A 1 89 ? 14.163 -8.363 -7.202 1.00 85.62 89 TYR A CA 1
ATOM 683 C C . TYR A 1 89 ? 14.625 -9.500 -8.107 1.00 85.62 89 TYR A C 1
ATOM 685 O O . TYR A 1 89 ? 15.823 -9.662 -8.330 1.00 85.62 89 TYR A O 1
ATOM 693 N N . LEU A 1 90 ? 13.691 -10.284 -8.648 1.00 86.75 90 LEU A N 1
ATOM 694 C CA . LEU A 1 90 ? 14.033 -11.402 -9.516 1.00 86.75 90 LEU A CA 1
ATOM 695 C C . LEU A 1 90 ? 14.556 -10.915 -10.872 1.00 86.75 90 LEU A C 1
ATOM 697 O O . LEU A 1 90 ? 15.505 -11.491 -11.392 1.00 86.75 90 LEU A O 1
ATOM 701 N N . ALA A 1 91 ? 14.002 -9.821 -11.405 1.00 86.06 91 ALA A N 1
ATOM 702 C CA . ALA A 1 91 ? 14.521 -9.185 -12.612 1.00 86.06 91 ALA A CA 1
ATOM 703 C C . ALA A 1 91 ? 15.950 -8.654 -12.420 1.00 86.06 91 ALA A C 1
ATOM 705 O O . ALA A 1 91 ? 16.782 -8.818 -13.308 1.00 86.06 91 ALA A O 1
ATOM 706 N N . TYR A 1 92 ? 16.239 -8.070 -11.254 1.00 84.31 92 TYR A N 1
ATOM 707 C CA . TYR A 1 92 ? 17.584 -7.623 -10.894 1.00 84.31 92 TYR A CA 1
ATOM 708 C C . TYR A 1 92 ? 18.562 -8.796 -10.729 1.00 84.31 92 TYR A C 1
ATOM 710 O O . TYR A 1 92 ? 19.677 -8.747 -11.237 1.00 84.31 92 TYR A O 1
ATOM 718 N N . LEU A 1 93 ? 18.151 -9.872 -10.047 1.00 87.50 93 LEU A N 1
ATOM 719 C CA . LEU A 1 93 ? 19.025 -11.015 -9.761 1.00 87.50 93 LEU A CA 1
ATOM 720 C C . LEU A 1 93 ? 19.328 -11.867 -11.002 1.00 87.50 93 LEU A C 1
ATOM 722 O O . LEU A 1 93 ? 20.409 -12.441 -11.103 1.00 87.50 93 LEU A O 1
ATOM 726 N N . LEU A 1 94 ? 18.369 -11.979 -11.923 1.00 88.88 94 LEU A N 1
ATOM 727 C CA . LEU A 1 94 ? 18.491 -12.798 -13.130 1.00 88.88 94 LEU A CA 1
ATOM 728 C C . LEU A 1 94 ? 18.990 -12.020 -14.356 1.00 88.88 94 LEU A C 1
ATOM 730 O O . LEU A 1 94 ? 19.105 -12.614 -15.429 1.00 88.88 94 LEU A O 1
ATOM 734 N N . ASP A 1 95 ? 19.228 -10.714 -14.216 1.00 84.19 95 ASP A N 1
ATOM 735 C CA . ASP A 1 95 ? 19.636 -9.787 -15.286 1.00 84.19 95 ASP A CA 1
ATOM 736 C C . ASP A 1 95 ? 18.713 -9.803 -16.529 1.00 84.19 95 ASP A C 1
ATOM 738 O O . ASP A 1 95 ? 19.082 -9.421 -17.638 1.00 84.19 95 ASP A O 1
ATOM 742 N N . HIS A 1 96 ? 17.472 -10.267 -16.357 1.00 83.00 96 HIS A N 1
ATOM 743 C CA . HIS A 1 96 ? 16.418 -10.247 -17.368 1.00 83.00 96 HIS A CA 1
ATOM 744 C C . HIS A 1 96 ? 15.041 -10.211 -16.701 1.00 83.00 96 HIS A C 1
ATOM 746 O O . HIS A 1 96 ? 14.832 -10.730 -15.605 1.00 83.00 96 HIS A O 1
ATOM 752 N N . SER A 1 97 ? 14.055 -9.618 -17.374 1.00 75.94 97 SER A N 1
ATOM 753 C CA . SER A 1 97 ? 12.705 -9.495 -16.824 1.00 75.94 97 SER A CA 1
ATOM 754 C C . SER A 1 97 ? 11.908 -10.794 -16.980 1.00 75.94 97 SER A C 1
ATOM 756 O O . SER A 1 97 ? 11.415 -11.090 -18.069 1.00 75.94 97 SER A O 1
ATOM 758 N N . VAL A 1 98 ? 11.708 -11.522 -15.881 1.00 78.25 98 VAL A N 1
ATOM 759 C CA . VAL A 1 98 ? 10.767 -12.660 -15.796 1.00 78.25 98 VAL A CA 1
ATOM 760 C C . VAL A 1 98 ? 9.306 -12.247 -15.992 1.00 78.25 98 VAL A C 1
ATOM 762 O O . VAL A 1 98 ? 8.502 -13.008 -16.525 1.00 78.25 98 VAL A O 1
ATOM 765 N N . PHE A 1 99 ? 8.955 -11.030 -15.578 1.00 79.12 99 PHE A N 1
ATOM 766 C CA . PHE A 1 99 ? 7.621 -10.464 -15.724 1.00 79.12 99 PHE A CA 1
ATOM 767 C C . PHE A 1 99 ? 7.738 -8.992 -16.142 1.00 79.12 99 PHE A C 1
ATOM 769 O O . PHE A 1 99 ? 8.638 -8.294 -15.664 1.00 79.12 99 PHE A O 1
ATOM 776 N N . PRO A 1 100 ? 6.877 -8.483 -17.044 1.00 82.56 100 PRO A N 1
ATOM 777 C CA . PRO A 1 100 ? 7.043 -7.129 -17.553 1.00 82.56 100 PRO A CA 1
ATOM 778 C C . PRO A 1 100 ? 6.869 -6.092 -16.436 1.00 82.56 100 PRO A C 1
ATOM 780 O O . PRO A 1 100 ? 5.792 -5.987 -15.846 1.00 82.56 100 PRO A O 1
ATOM 783 N N . LEU A 1 101 ? 7.892 -5.261 -16.210 1.00 79.25 101 LEU A N 1
ATOM 784 C CA . LEU A 1 101 ? 7.908 -4.240 -15.148 1.00 79.25 101 LEU A CA 1
ATOM 785 C C . LEU A 1 101 ? 6.698 -3.294 -15.187 1.00 79.25 101 LEU A C 1
ATOM 787 O O . LEU A 1 101 ? 6.206 -2.875 -14.145 1.00 79.25 101 LEU A O 1
ATOM 791 N N . ARG A 1 102 ? 6.159 -3.007 -16.380 1.00 82.00 102 ARG A N 1
ATOM 792 C CA . ARG A 1 102 ? 4.933 -2.201 -16.544 1.00 82.00 102 ARG A CA 1
ATOM 793 C C . ARG A 1 102 ? 3.728 -2.785 -15.799 1.00 82.00 102 ARG A C 1
ATOM 795 O O . ARG A 1 102 ? 2.930 -2.041 -15.240 1.00 82.00 102 ARG A O 1
ATOM 802 N N . TRP A 1 103 ? 3.599 -4.111 -15.792 1.00 82.50 103 TRP A N 1
ATOM 803 C CA . TRP A 1 103 ? 2.501 -4.795 -15.122 1.00 82.50 103 TRP A CA 1
ATOM 804 C C . TRP A 1 103 ? 2.743 -4.850 -13.618 1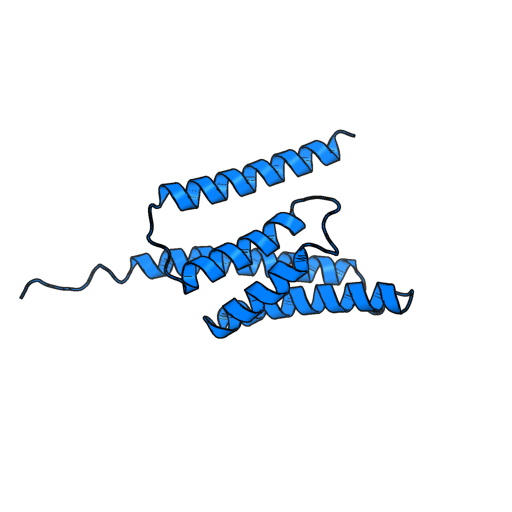.00 82.50 103 TRP A C 1
ATOM 806 O O . TRP A 1 103 ? 1.817 -4.586 -12.860 1.00 82.50 103 TRP A O 1
ATOM 816 N N . ALA A 1 104 ? 3.985 -5.092 -13.189 1.00 83.25 104 ALA A N 1
ATOM 817 C CA . ALA A 1 104 ? 4.362 -5.013 -11.777 1.00 83.25 104 ALA A CA 1
ATOM 818 C C . ALA A 1 104 ? 4.073 -3.617 -11.193 1.00 83.25 104 ALA A C 1
ATOM 820 O O . ALA A 1 104 ? 3.465 -3.508 -10.131 1.00 83.25 104 ALA A O 1
ATOM 821 N N . ALA A 1 105 ? 4.402 -2.552 -11.930 1.00 83.19 105 ALA A N 1
ATOM 822 C CA . ALA A 1 105 ? 4.081 -1.178 -11.550 1.00 83.19 105 ALA A CA 1
ATOM 823 C C . ALA A 1 105 ? 2.564 -0.929 -11.474 1.00 83.19 105 ALA A C 1
ATOM 825 O O . ALA A 1 105 ? 2.085 -0.307 -10.527 1.00 83.19 105 ALA A O 1
ATOM 826 N N . GLY A 1 106 ? 1.793 -1.448 -12.436 1.00 85.81 106 GLY A N 1
ATOM 827 C CA . GLY A 1 106 ? 0.330 -1.366 -12.413 1.00 85.81 106 GLY A CA 1
ATOM 828 C C . GLY A 1 106 ? -0.290 -2.077 -11.205 1.00 85.81 106 GLY A C 1
ATOM 829 O O . GLY A 1 106 ? -1.176 -1.524 -10.555 1.00 85.81 106 GLY A O 1
ATOM 830 N N . ILE A 1 107 ? 0.214 -3.266 -10.862 1.00 87.56 107 ILE A N 1
ATOM 831 C CA . ILE A 1 107 ? -0.208 -4.030 -9.679 1.00 87.56 107 ILE A CA 1
ATOM 832 C C . ILE A 1 107 ? 0.143 -3.263 -8.401 1.00 87.56 107 ILE A C 1
ATOM 834 O O . ILE A 1 107 ? -0.711 -3.108 -7.528 1.00 87.56 107 ILE A O 1
ATOM 838 N N . ALA A 1 108 ? 1.361 -2.719 -8.311 1.00 86.81 108 ALA A N 1
ATOM 839 C CA . ALA A 1 108 ? 1.788 -1.920 -7.170 1.00 86.81 108 ALA A CA 1
ATOM 840 C C . ALA A 1 108 ? 0.895 -0.684 -6.978 1.00 86.81 108 ALA A C 1
ATOM 842 O O . ALA A 1 108 ? 0.451 -0.421 -5.861 1.00 86.81 108 ALA A O 1
ATOM 843 N N . LEU A 1 109 ? 0.576 0.037 -8.057 1.00 87.06 109 LEU A N 1
ATOM 844 C CA . LEU A 1 109 ? -0.340 1.180 -8.024 1.00 87.06 109 LEU A CA 1
ATOM 845 C C . LEU A 1 109 ? -1.740 0.779 -7.554 1.00 87.06 109 LEU A C 1
ATOM 847 O O . LEU A 1 109 ? -2.295 1.421 -6.662 1.00 87.06 109 LEU A O 1
ATOM 851 N N . ALA A 1 110 ? -2.301 -0.296 -8.111 1.00 89.06 110 ALA A N 1
ATOM 852 C CA . ALA A 1 110 ? -3.612 -0.796 -7.710 1.00 89.06 110 ALA A CA 1
ATOM 853 C C . ALA A 1 110 ? -3.641 -1.191 -6.222 1.00 89.06 110 ALA A C 1
ATOM 855 O O . ALA A 1 110 ? -4.586 -0.843 -5.513 1.00 89.06 110 ALA A O 1
ATOM 856 N N . GLY A 1 111 ? -2.583 -1.845 -5.729 1.00 89.81 111 GLY A N 1
ATOM 857 C CA . GLY A 1 111 ? -2.420 -2.198 -4.318 1.00 89.81 111 GLY A CA 1
ATOM 858 C C . GLY A 1 111 ? -2.363 -0.976 -3.398 1.00 89.81 111 GLY A C 1
ATOM 859 O O . GLY A 1 111 ? -3.065 -0.936 -2.386 1.00 89.81 111 GLY A O 1
ATOM 860 N N . GLY A 1 112 ? -1.609 0.059 -3.781 1.00 87.38 112 GLY A N 1
ATOM 861 C CA . GLY A 1 112 ? -1.522 1.312 -3.027 1.00 87.38 112 GLY A CA 1
ATOM 862 C C . GLY A 1 112 ? -2.855 2.066 -2.970 1.00 87.38 112 GLY A C 1
ATOM 863 O O . GLY A 1 112 ? -3.271 2.526 -1.904 1.00 87.38 112 GLY A O 1
ATOM 864 N N . LEU A 1 113 ? -3.581 2.133 -4.091 1.00 89.25 113 LEU A N 1
ATOM 865 C CA . LEU A 1 113 ? -4.924 2.722 -4.139 1.00 89.25 113 LEU A CA 1
ATOM 866 C C . LEU A 1 113 ? -5.927 1.927 -3.293 1.00 89.25 113 LEU A C 1
ATOM 868 O O . LEU A 1 113 ? -6.734 2.519 -2.574 1.00 89.25 113 LEU A O 1
ATOM 872 N N . ALA A 1 114 ? -5.854 0.594 -3.328 1.00 90.06 114 ALA A N 1
ATOM 873 C CA . ALA A 1 114 ? -6.677 -0.265 -2.486 1.00 90.06 114 ALA A CA 1
ATOM 874 C C . ALA A 1 114 ? -6.382 -0.038 -0.995 1.00 90.06 114 ALA A C 1
ATOM 876 O O . ALA A 1 114 ? -7.322 0.131 -0.220 1.00 90.06 114 ALA A O 1
ATOM 877 N N . ALA A 1 115 ? -5.110 0.054 -0.590 1.00 89.12 115 ALA A N 1
ATOM 878 C CA . ALA A 1 115 ? -4.721 0.376 0.786 1.00 89.12 115 ALA A CA 1
ATOM 879 C C . ALA A 1 115 ? -5.305 1.724 1.245 1.00 89.12 115 ALA A C 1
ATOM 881 O O . ALA A 1 115 ? -5.885 1.820 2.330 1.00 89.12 115 ALA A O 1
ATOM 882 N N . ALA A 1 116 ? -5.231 2.750 0.391 1.00 87.56 116 ALA A N 1
ATOM 883 C CA . ALA A 1 116 ? -5.818 4.061 0.659 1.00 87.56 116 ALA A CA 1
ATOM 884 C C . ALA A 1 116 ? -7.342 3.975 0.853 1.00 87.56 116 ALA A C 1
ATOM 886 O O . ALA A 1 116 ? -7.889 4.486 1.834 1.00 87.56 116 ALA A O 1
ATOM 887 N N . ALA A 1 117 ? -8.035 3.285 -0.056 1.00 87.56 117 ALA A N 1
ATOM 888 C CA . ALA A 1 117 ? -9.481 3.108 -0.000 1.00 87.56 117 ALA A CA 1
ATOM 889 C C . ALA A 1 117 ? -9.918 2.313 1.240 1.00 87.56 117 ALA A C 1
ATOM 891 O O . ALA A 1 117 ? -10.905 2.667 1.889 1.00 87.56 117 ALA A O 1
ATOM 892 N N . LEU A 1 118 ? -9.179 1.263 1.607 1.00 87.75 118 LEU A N 1
ATOM 893 C CA . LEU A 1 118 ? -9.441 0.463 2.802 1.00 87.75 118 LEU A CA 1
ATOM 894 C C . LEU A 1 118 ? -9.260 1.276 4.075 1.00 87.75 118 LEU A C 1
ATOM 896 O O . LEU A 1 118 ? -10.123 1.204 4.949 1.00 87.75 118 LEU A O 1
ATOM 900 N N . LEU A 1 119 ? -8.213 2.098 4.152 1.00 86.69 119 LEU A N 1
ATOM 901 C CA . LEU A 1 119 ? -8.014 3.006 5.272 1.00 86.69 119 LEU A CA 1
ATOM 902 C C . LEU A 1 119 ? -9.171 4.008 5.392 1.00 86.69 119 LEU A C 1
ATOM 904 O O . LEU A 1 119 ? -9.753 4.153 6.467 1.00 86.69 119 LEU A O 1
ATOM 908 N N . VAL A 1 120 ? -9.562 4.660 4.292 1.00 84.69 120 VAL A N 1
ATOM 909 C CA . VAL A 1 120 ? -10.689 5.610 4.289 1.00 84.69 120 VAL A CA 1
ATOM 910 C C . VAL A 1 120 ? -11.993 4.919 4.692 1.00 84.69 120 VAL A C 1
ATOM 912 O O . VAL A 1 120 ? -12.744 5.453 5.512 1.00 84.69 120 VAL A O 1
ATOM 915 N N . ALA A 1 121 ? -12.251 3.721 4.167 1.00 83.38 121 ALA A N 1
ATOM 916 C CA . ALA A 1 121 ? -13.447 2.948 4.477 1.00 83.38 121 ALA A CA 1
ATOM 917 C C . ALA A 1 121 ? -13.444 2.418 5.921 1.00 83.38 121 ALA A C 1
ATOM 919 O O . ALA A 1 121 ? -14.497 2.372 6.553 1.00 83.38 121 ALA A O 1
ATOM 920 N N . GLY A 1 122 ? -12.289 2.021 6.461 1.00 79.19 122 GLY A N 1
ATOM 921 C CA . GLY A 1 122 ? -12.127 1.641 7.867 1.00 79.19 122 GLY A CA 1
ATOM 922 C C . GLY A 1 122 ? -12.447 2.817 8.787 1.00 79.19 122 GLY A C 1
ATOM 923 O O . GLY A 1 122 ? -13.314 2.717 9.651 1.00 79.19 122 GLY A O 1
ATOM 924 N N . LEU A 1 123 ? -11.875 3.986 8.490 1.00 74.88 123 LEU A N 1
ATOM 925 C CA . LEU A 1 123 ? -12.142 5.239 9.203 1.00 74.88 123 LEU A CA 1
ATOM 926 C C . LEU A 1 123 ? -13.573 5.781 9.010 1.00 74.88 123 LEU A C 1
ATOM 928 O O . LEU A 1 123 ? -13.979 6.711 9.715 1.00 74.88 123 LEU A O 1
ATOM 932 N N . ALA A 1 124 ? -14.323 5.286 8.022 1.00 72.81 124 ALA A N 1
ATOM 933 C CA . ALA A 1 124 ? -15.726 5.632 7.802 1.00 72.81 124 ALA A CA 1
ATOM 934 C C . ALA A 1 124 ? -16.682 4.709 8.571 1.00 72.81 124 ALA A C 1
ATOM 936 O O . ALA A 1 124 ? -17.633 5.212 9.164 1.00 72.81 124 ALA A O 1
ATOM 937 N N . ARG A 1 125 ? -16.419 3.395 8.617 1.00 67.56 125 ARG A N 1
ATOM 938 C CA . ARG A 1 125 ? -17.250 2.424 9.360 1.00 67.56 125 ARG A CA 1
ATOM 939 C C . ARG A 1 125 ? -17.235 2.670 10.865 1.00 67.56 125 ARG A C 1
ATOM 941 O O . ARG A 1 125 ? -18.270 2.588 11.513 1.00 67.56 125 ARG A O 1
ATOM 948 N N . ASP A 1 126 ? -16.099 3.113 11.383 1.00 61.03 126 ASP A N 1
ATOM 949 C CA . ASP A 1 126 ? -15.900 3.455 12.792 1.00 61.03 126 ASP A CA 1
ATOM 950 C C . ASP A 1 126 ? -16.650 4.739 13.234 1.00 61.03 126 ASP A C 1
ATOM 952 O O . ASP A 1 126 ? -16.465 5.255 14.335 1.00 61.03 126 ASP A O 1
ATOM 956 N N . ARG A 1 127 ? -17.468 5.340 12.356 1.00 55.62 127 ARG A N 1
ATOM 957 C CA . ARG A 1 127 ? -18.449 6.384 12.708 1.00 55.62 127 ARG A CA 1
ATOM 958 C C . ARG A 1 127 ? -19.814 5.825 13.097 1.00 55.62 127 ARG A C 1
ATOM 960 O O . ARG A 1 127 ? -20.529 6.503 13.821 1.00 55.62 127 ARG A O 1
ATOM 967 N N . GLY A 1 128 ? -20.178 4.636 12.617 1.00 49.53 128 GLY A N 1
ATOM 968 C CA . GLY A 1 128 ? -21.512 4.067 12.831 1.00 49.53 128 GLY A CA 1
ATOM 969 C C . GLY A 1 128 ? -21.713 3.442 14.214 1.00 49.53 128 GLY A C 1
ATOM 970 O O . GLY A 1 128 ? -22.848 3.282 14.644 1.00 49.53 128 GLY A O 1
ATOM 971 N N . GLY A 1 129 ? -20.631 3.115 14.930 1.00 48.47 129 GLY A N 1
ATOM 972 C CA . GLY A 1 129 ? -20.684 2.362 16.190 1.00 48.47 129 GLY A CA 1
ATOM 973 C C . GLY A 1 129 ? -20.944 3.174 17.465 1.00 48.47 129 GLY A C 1
ATOM 974 O O . GLY A 1 129 ? -20.910 2.601 18.545 1.00 48.47 129 GLY A O 1
ATOM 975 N N . HIS A 1 130 ? -21.152 4.494 17.394 1.00 51.19 130 HIS A N 1
ATOM 976 C CA . HIS A 1 130 ? -21.399 5.341 18.581 1.00 51.19 130 HIS A CA 1
ATOM 977 C C . HIS A 1 130 ? -22.849 5.846 18.689 1.00 51.19 130 HIS A C 1
ATOM 979 O O . HIS A 1 130 ? -23.129 6.713 19.510 1.00 51.19 130 HIS A O 1
ATOM 985 N N . ALA A 1 131 ? -23.775 5.325 17.876 1.00 51.41 131 ALA A N 1
ATOM 986 C CA . ALA A 1 131 ? -25.152 5.823 17.808 1.00 51.41 131 ALA A CA 1
ATOM 987 C C . ALA A 1 131 ? -26.206 4.953 18.527 1.00 51.41 131 ALA A C 1
ATOM 989 O O . ALA A 1 131 ? -27.390 5.263 18.434 1.00 51.41 131 ALA A O 1
ATOM 990 N N . THR A 1 132 ? -25.835 3.891 19.251 1.00 52.06 132 THR A N 1
ATOM 991 C CA . THR A 1 132 ? -26.824 3.015 19.912 1.00 52.06 132 THR A CA 1
ATOM 992 C C . THR A 1 132 ? -26.411 2.607 21.325 1.00 52.06 132 THR A C 1
ATOM 994 O O . THR A 1 132 ? -26.049 1.459 21.564 1.00 52.06 132 THR A O 1
ATOM 997 N N . THR A 1 133 ? -26.534 3.534 22.273 1.00 51.72 133 THR A N 1
ATOM 998 C CA . THR A 1 133 ? -26.828 3.174 23.666 1.00 51.72 133 THR A CA 1
ATOM 999 C C . THR A 1 133 ? -27.965 4.084 24.130 1.00 51.72 133 THR A C 1
ATOM 1001 O O . THR A 1 133 ? -27.726 5.279 24.311 1.00 51.72 133 THR A O 1
ATOM 1004 N N . PRO A 1 134 ? -29.214 3.596 24.246 1.00 53.78 134 PRO A N 1
ATOM 1005 C CA . PRO A 1 134 ? -30.270 4.380 24.874 1.00 53.78 134 PRO A CA 1
ATOM 1006 C C . PRO A 1 134 ? -29.963 4.543 26.375 1.00 53.78 134 PRO A C 1
ATOM 1008 O O . PRO A 1 134 ? -29.393 3.625 26.970 1.00 53.78 134 PRO A O 1
ATOM 1011 N N . PRO A 1 135 ? -30.310 5.686 26.996 1.00 58.84 135 PRO A N 1
ATOM 1012 C CA . PRO A 1 135 ? -30.232 5.824 28.443 1.00 58.84 135 PRO A CA 1
ATOM 1013 C C . PRO A 1 135 ? -31.260 4.880 29.081 1.00 58.84 135 PRO A C 1
ATOM 1015 O O . PRO A 1 135 ? -32.451 4.965 28.773 1.00 58.84 135 PRO A O 1
ATOM 1018 N N . GLY A 1 136 ? -30.769 3.954 29.904 1.00 60.94 136 GLY A N 1
ATOM 1019 C CA . GLY A 1 136 ? -31.572 3.213 30.877 1.00 60.94 136 GLY A CA 1
ATOM 1020 C C . GLY A 1 136 ? -31.650 3.970 32.191 1.00 60.94 136 GLY A C 1
ATOM 1021 O O . GLY A 1 136 ? -30.684 4.711 32.486 1.00 60.94 136 GLY A O 1
#

Secondary structure (DSSP, 8-state):
-HHHHHHHHHHHHHHHHHHHHHHHTT----HHHHHHHHHHHHHHHHHHSTT-TTTSHHHHHHHHHHHHHH-GGGHHHHHHHHHHHHHHHHHHHTTS-SS-HHHHHHHHHHHHHHHHHHHHHHHHHTTGGGS-----